Protein AF-A0ABD3A673-F1 (afdb_monomer)

Foldseek 3Di:
DDDDDDDPPPVVVVVVPDDPDLCLLVNVLVVLCVVPPDPLLSVLSVQLLADLDPVSNVVSLVSNCVVPVVSSVSVVVDPCCSRGNNNPDPVVPPDDPPPDSVVVPPD

Nearest PDB structures (foldseek):
  5bs1-assembly2_C  TM=5.527E-01  e=4.349E+00  Chlamydomonas reinhardtii

Radius of gyration: 15.4 Å; Cα contacts (8 Å, |Δi|>4): 80; chains: 1; bounding box: 36×26×51 Å

pLDDT: mean 70.17, std 21.77, range [30.5, 96.12]

Structure (mmCIF, N/CA/C/O backbone):
data_AF-A0ABD3A673-F1
#
_entry.id   AF-A0ABD3A673-F1
#
loop_
_atom_site.group_PDB
_atom_site.id
_atom_site.type_symbol
_atom_site.label_atom_id
_atom_site.label_alt_id
_atom_site.label_comp_id
_atom_site.label_asym_id
_atom_site.label_entity_id
_atom_site.label_seq_id
_atom_site.pdbx_PDB_ins_code
_atom_site.Cartn_x
_atom_site.Cartn_y
_atom_site.Cartn_z
_atom_site.occupancy
_atom_site.B_iso_or_equiv
_atom_site.auth_seq_id
_atom_site.auth_comp_id
_atom_site.auth_asym_id
_atom_site.auth_atom_id
_atom_site.pdbx_PDB_model_num
ATOM 1 N N . MET A 1 1 ? -23.025 13.077 24.571 1.00 43.38 1 MET A N 1
ATOM 2 C CA . MET A 1 1 ? -21.883 12.252 25.018 1.00 43.38 1 MET A CA 1
ATOM 3 C C . MET A 1 1 ? -22.409 10.853 25.292 1.00 43.38 1 MET A C 1
ATOM 5 O O . MET A 1 1 ? -23.045 10.646 26.314 1.00 43.38 1 MET A O 1
ATOM 9 N N . SER A 1 2 ? -22.257 9.936 24.337 1.00 32.66 2 SER A N 1
ATOM 10 C CA . SER A 1 2 ? -22.554 8.514 24.524 1.00 32.66 2 SER A CA 1
ATOM 11 C C . SER A 1 2 ? -21.527 7.721 23.727 1.00 32.66 2 SER A C 1
ATOM 13 O O . SER A 1 2 ? -21.439 7.833 22.506 1.00 32.66 2 SER A O 1
ATOM 15 N N . ASP A 1 3 ? -20.709 7.017 24.496 1.00 47.94 3 ASP A N 1
ATOM 16 C CA . ASP A 1 3 ? -19.766 5.989 24.103 1.00 47.94 3 ASP A CA 1
ATOM 17 C C . ASP A 1 3 ? -20.497 4.841 23.395 1.00 47.94 3 ASP A C 1
ATOM 19 O O . ASP A 1 3 ? -21.400 4.228 23.964 1.00 47.94 3 ASP A O 1
ATOM 23 N N . ARG A 1 4 ? -20.105 4.566 22.147 1.00 39.47 4 ARG A N 1
ATOM 24 C CA . ARG A 1 4 ? -20.264 3.254 21.507 1.00 39.47 4 ARG A CA 1
ATOM 25 C C . ARG A 1 4 ? -19.041 2.969 20.647 1.00 39.47 4 ARG A C 1
ATOM 27 O O . ARG A 1 4 ? -19.061 3.072 19.423 1.00 39.47 4 ARG A O 1
ATOM 34 N N . GLN A 1 5 ? -17.962 2.588 21.322 1.00 50.94 5 GLN A N 1
ATOM 35 C CA . GLN A 1 5 ? -17.045 1.594 20.776 1.00 50.94 5 GLN A CA 1
ATOM 36 C C . GLN A 1 5 ? -17.808 0.296 20.453 1.00 50.94 5 GLN A C 1
ATOM 38 O O . GLN A 1 5 ? -18.766 -0.053 21.139 1.00 50.94 5 GLN A O 1
ATOM 43 N N . LYS A 1 6 ? -17.280 -0.444 19.467 1.00 44.62 6 LYS A N 1
ATOM 44 C CA . LYS A 1 6 ? -17.707 -1.754 18.924 1.00 44.62 6 LYS A CA 1
ATOM 45 C C . LYS A 1 6 ? -18.606 -1.667 17.690 1.00 44.62 6 LYS A C 1
ATOM 47 O O . LYS A 1 6 ? -19.821 -1.563 17.777 1.00 44.62 6 LYS A O 1
ATOM 52 N N . GLY A 1 7 ? -17.971 -1.808 16.527 1.00 37.16 7 GLY A N 1
ATOM 53 C CA . GLY A 1 7 ? -18.677 -2.124 15.282 1.00 37.16 7 GLY A CA 1
ATOM 54 C C . GLY A 1 7 ? -17.839 -2.033 14.006 1.00 37.16 7 GLY A C 1
ATOM 55 O O . GLY A 1 7 ? -18.219 -2.601 12.994 1.00 37.16 7 GLY A O 1
ATOM 56 N N . LEU A 1 8 ? -16.673 -1.384 14.038 1.00 44.72 8 LEU A N 1
ATOM 57 C CA . LEU A 1 8 ? -15.872 -1.102 12.839 1.00 44.72 8 LEU A CA 1
ATOM 58 C C . LEU A 1 8 ? -15.007 -2.270 12.330 1.00 44.72 8 LEU A C 1
ATOM 60 O O . LEU A 1 8 ? -14.089 -2.027 11.571 1.00 44.72 8 LEU A O 1
ATOM 64 N N . ASN A 1 9 ? -15.255 -3.524 12.714 1.00 47.44 9 ASN A N 1
ATOM 65 C CA . ASN A 1 9 ? -14.381 -4.641 12.309 1.00 47.44 9 ASN A CA 1
ATOM 66 C C . ASN A 1 9 ? -15.046 -5.700 11.418 1.00 47.44 9 ASN A C 1
ATOM 68 O O . ASN A 1 9 ? -14.328 -6.514 10.854 1.00 47.44 9 ASN A O 1
ATOM 72 N N . LEU A 1 10 ? -16.374 -5.686 11.250 1.00 41.62 10 LEU A N 1
ATOM 73 C CA . LEU A 1 10 ? -17.087 -6.709 10.465 1.00 41.62 10 LEU A CA 1
ATOM 74 C C . LEU A 1 10 ? -17.411 -6.269 9.029 1.00 41.62 10 LEU A C 1
ATOM 76 O O . LEU A 1 10 ? -17.324 -7.078 8.116 1.00 41.62 10 LEU A O 1
ATOM 80 N N . ALA A 1 11 ? -17.678 -4.980 8.797 1.00 45.00 11 ALA A N 1
ATOM 81 C CA . ALA A 1 11 ? -18.042 -4.484 7.462 1.00 45.00 11 ALA A CA 1
ATOM 82 C C . ALA A 1 11 ? -16.885 -4.528 6.445 1.00 45.00 11 ALA A C 1
ATOM 84 O O . ALA A 1 11 ? -17.116 -4.523 5.240 1.00 45.00 11 ALA A O 1
ATOM 85 N N . TYR A 1 12 ? -15.635 -4.568 6.922 1.00 47.62 12 TYR A N 1
ATOM 86 C CA . TYR A 1 12 ? -14.473 -4.636 6.043 1.00 47.62 12 TYR A CA 1
ATOM 87 C C . TYR A 1 12 ? -14.384 -5.995 5.346 1.00 47.62 12 TYR A C 1
ATOM 89 O O . TYR A 1 12 ? -14.146 -6.026 4.146 1.00 47.62 12 TYR A O 1
ATOM 97 N N . GLU A 1 13 ? -14.622 -7.1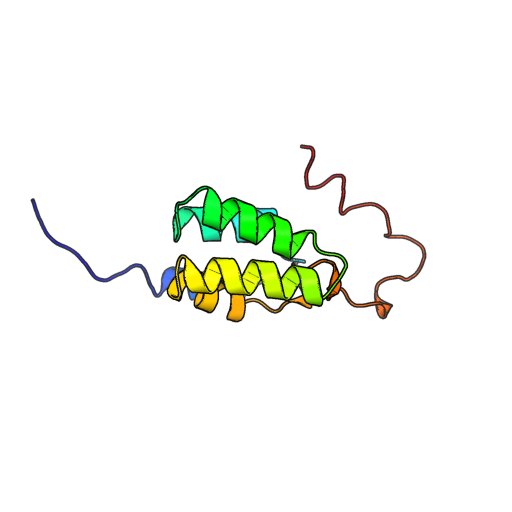05 6.055 1.00 44.75 13 GLU A N 1
ATOM 98 C CA . GLU A 1 13 ? -14.453 -8.458 5.498 1.00 44.75 13 GLU A CA 1
ATOM 99 C C . GLU A 1 13 ? -15.513 -8.811 4.444 1.00 44.75 13 GLU A C 1
ATOM 101 O O . GLU A 1 13 ? -15.193 -9.501 3.477 1.00 44.75 13 GLU A O 1
ATOM 106 N N . GLU A 1 14 ? -16.722 -8.247 4.538 1.00 45.84 14 GLU A N 1
ATOM 107 C CA . GLU A 1 14 ? -17.771 -8.441 3.525 1.00 45.84 14 GLU A CA 1
AT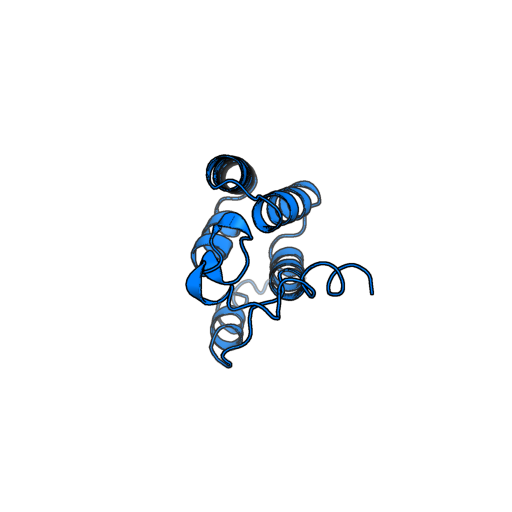OM 108 C C . GLU A 1 14 ? -17.499 -7.700 2.203 1.00 45.84 14 GLU A C 1
ATOM 110 O O . GLU A 1 14 ? -17.974 -8.128 1.154 1.00 45.84 14 GLU A O 1
ATOM 115 N N . GLN A 1 15 ? -16.693 -6.630 2.205 1.00 48.97 15 GLN A N 1
ATOM 116 C CA . GLN A 1 15 ? -16.343 -5.898 0.977 1.00 48.97 15 GLN A CA 1
ATOM 117 C C . GLN A 1 15 ? -15.161 -6.499 0.201 1.00 48.97 15 GLN A C 1
ATOM 119 O O . GLN A 1 15 ? -14.894 -6.070 -0.922 1.00 48.97 15 GLN A O 1
ATOM 124 N N . PHE A 1 16 ? -14.450 -7.477 0.772 1.00 50.44 16 PHE A N 1
ATOM 125 C CA . PHE A 1 16 ? -13.274 -8.101 0.149 1.00 50.44 16 PHE A CA 1
ATOM 126 C C . PHE A 1 16 ? -13.588 -9.361 -0.678 1.00 50.44 16 PHE A C 1
ATOM 128 O O . PHE A 1 16 ? -12.670 -9.935 -1.266 1.00 50.44 16 PHE A O 1
ATOM 135 N N . LEU A 1 17 ? -14.849 -9.814 -0.727 1.00 41.66 17 LEU A N 1
ATOM 136 C CA . LEU A 1 17 ? -15.190 -11.177 -1.162 1.00 41.66 17 LEU A CA 1
ATOM 137 C C . LEU A 1 17 ? -16.012 -11.318 -2.445 1.00 41.66 17 LEU A C 1
ATOM 139 O O . LEU A 1 17 ? -16.498 -12.411 -2.728 1.00 41.66 17 LEU A O 1
ATOM 143 N N . SER A 1 18 ? -16.125 -10.295 -3.286 1.00 36.81 18 SER A N 1
ATOM 144 C CA . SER A 1 18 ? -16.760 -10.517 -4.584 1.00 36.81 18 SER A CA 1
ATOM 145 C C . SER A 1 18 ? -16.046 -9.802 -5.708 1.00 36.81 18 SER A C 1
ATOM 147 O O . SER A 1 18 ? -15.922 -8.581 -5.697 1.00 36.81 18 SER A O 1
ATOM 149 N N . VAL A 1 19 ? -15.753 -10.594 -6.731 1.00 39.94 19 VAL A N 1
ATOM 150 C CA . VAL A 1 19 ? -15.356 -10.221 -8.082 1.00 39.94 19 VAL A CA 1
ATOM 151 C C . VAL A 1 19 ? -13.846 -10.229 -8.293 1.00 39.94 19 VAL A C 1
ATOM 153 O O . VAL A 1 19 ? -13.078 -9.563 -7.608 1.00 39.94 19 VAL A O 1
ATOM 156 N N . ASP A 1 20 ? -13.480 -10.987 -9.323 1.00 41.25 20 ASP A N 1
ATOM 157 C CA . ASP A 1 20 ? -12.227 -11.125 -10.074 1.00 41.25 20 ASP A CA 1
ATOM 158 C C . ASP A 1 20 ? -11.646 -9.782 -10.595 1.00 41.25 20 ASP A C 1
ATOM 160 O O . ASP A 1 20 ? -10.999 -9.682 -11.635 1.00 41.25 20 ASP A O 1
ATOM 164 N N . ALA A 1 21 ? -11.927 -8.684 -9.902 1.00 43.59 21 ALA A N 1
ATOM 165 C CA . ALA A 1 21 ? -11.524 -7.346 -10.249 1.00 43.59 21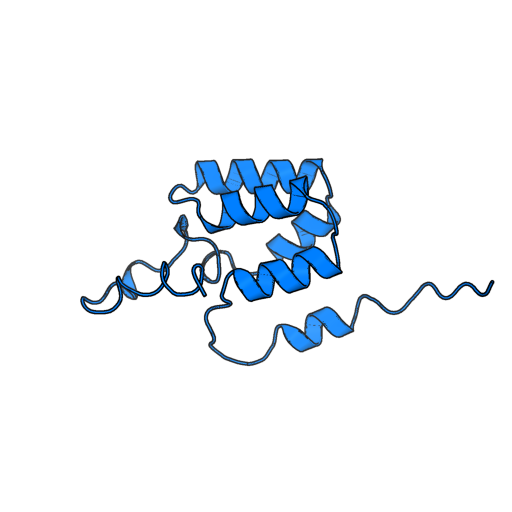 ALA A CA 1
ATOM 166 C C . ALA A 1 21 ? -10.140 -7.097 -9.657 1.00 43.59 21 ALA A C 1
ATOM 168 O O . ALA A 1 21 ? -9.946 -7.118 -8.442 1.00 43.59 21 ALA A O 1
ATOM 169 N N . ARG A 1 22 ? -9.168 -6.794 -10.523 1.00 50.16 22 ARG A N 1
ATOM 170 C CA . ARG A 1 22 ? -7.951 -6.080 -10.124 1.00 50.16 22 ARG A CA 1
ATOM 171 C C . ARG A 1 22 ? -8.372 -4.932 -9.209 1.00 50.16 22 ARG A C 1
ATOM 173 O O . ARG A 1 22 ? -8.985 -3.974 -9.682 1.00 50.16 22 ARG A O 1
ATOM 180 N N . TYR A 1 23 ? -8.086 -5.034 -7.913 1.00 56.06 23 TYR A N 1
ATOM 181 C CA . TYR A 1 23 ? -8.347 -3.954 -6.977 1.00 56.06 23 TYR A CA 1
ATOM 182 C C . TYR A 1 23 ? -7.484 -2.776 -7.412 1.00 56.06 23 TYR A C 1
ATOM 184 O O . TYR A 1 23 ? -6.299 -2.700 -7.093 1.00 56.06 23 TYR A O 1
ATOM 192 N N . CYS A 1 24 ? -8.063 -1.863 -8.197 1.00 69.19 24 CYS A N 1
ATOM 193 C CA . CYS A 1 24 ? -7.393 -0.626 -8.559 1.00 69.19 24 CYS A CA 1
ATOM 194 C C . CYS A 1 24 ? -6.869 -0.008 -7.260 1.00 69.19 24 CYS A C 1
ATOM 196 O O . CYS A 1 24 ? -7.632 0.116 -6.298 1.00 69.19 24 CYS A O 1
ATOM 198 N N . CYS A 1 25 ? -5.583 0.363 -7.196 1.00 74.25 25 CYS A N 1
ATOM 199 C CA . CYS A 1 25 ? -4.982 0.864 -5.952 1.00 74.25 25 CYS A CA 1
ATOM 200 C C . CYS A 1 25 ? -5.751 2.060 -5.382 1.00 74.25 25 CYS A C 1
ATOM 202 O O . CYS A 1 25 ? -5.639 2.345 -4.197 1.00 74.25 25 CYS A O 1
ATOM 204 N N . ARG A 1 26 ? -6.567 2.730 -6.207 1.00 76.88 26 ARG A N 1
ATOM 205 C CA . ARG A 1 26 ? -7.531 3.747 -5.794 1.00 76.88 26 ARG A CA 1
ATOM 206 C C . ARG A 1 26 ? -8.566 3.234 -4.784 1.00 76.88 26 ARG A C 1
ATOM 208 O O . ARG A 1 26 ? -8.820 3.929 -3.808 1.00 76.88 26 ARG A O 1
ATOM 215 N N . HIS A 1 27 ? -9.126 2.040 -4.973 1.00 81.06 27 HIS A N 1
ATOM 216 C CA . HIS A 1 27 ? -10.082 1.441 -4.034 1.00 81.06 27 HIS A CA 1
ATOM 217 C C . HIS A 1 27 ? -9.410 1.084 -2.710 1.00 81.06 27 HIS A C 1
ATOM 219 O O . HIS A 1 27 ? -9.901 1.465 -1.650 1.00 81.06 27 HIS A O 1
ATOM 225 N N . ILE A 1 28 ? -8.237 0.446 -2.773 1.00 84.75 28 ILE A N 1
ATOM 226 C CA . ILE A 1 28 ? -7.440 0.142 -1.577 1.00 84.75 28 ILE A CA 1
ATOM 227 C C . ILE A 1 28 ? -7.073 1.435 -0.856 1.00 84.75 28 ILE A C 1
ATOM 229 O O . ILE A 1 28 ? -7.226 1.510 0.354 1.00 84.75 28 ILE A O 1
ATOM 233 N N . TYR A 1 29 ? -6.661 2.472 -1.585 1.00 84.94 29 TYR A N 1
ATOM 234 C CA . TYR A 1 29 ? -6.357 3.785 -1.025 1.00 84.94 29 TYR A CA 1
ATOM 235 C C . TYR A 1 29 ? -7.563 4.427 -0.334 1.00 84.94 29 TYR A C 1
ATOM 237 O O . TYR A 1 29 ? -7.421 4.919 0.782 1.00 84.94 29 TYR A O 1
ATOM 245 N N . ASN A 1 30 ? -8.738 4.424 -0.966 1.00 82.88 30 ASN A N 1
ATOM 246 C CA . ASN A 1 30 ? -9.942 5.027 -0.394 1.00 82.88 30 ASN A CA 1
ATOM 247 C C . ASN A 1 30 ? -10.368 4.311 0.896 1.00 82.88 30 ASN A C 1
ATOM 249 O O . ASN A 1 30 ? -10.615 4.979 1.901 1.00 82.88 30 ASN A O 1
ATOM 253 N N . ASN A 1 31 ? -10.369 2.974 0.888 1.00 84.44 31 ASN A N 1
ATOM 254 C CA . ASN A 1 31 ? -10.678 2.163 2.069 1.00 84.44 31 ASN A CA 1
ATOM 255 C C . ASN A 1 31 ? -9.609 2.327 3.155 1.00 84.44 31 ASN A C 1
ATOM 257 O O . ASN A 1 31 ? -9.912 2.483 4.329 1.00 84.44 31 ASN A O 1
ATOM 261 N N . PHE A 1 32 ? -8.338 2.361 2.767 1.00 87.19 32 PHE A N 1
ATOM 262 C CA . PHE A 1 32 ? -7.241 2.562 3.701 1.00 87.19 32 PHE A CA 1
ATOM 263 C C . PHE A 1 32 ? -7.296 3.947 4.353 1.00 87.19 32 PHE A C 1
ATOM 265 O O . PHE A 1 32 ? -7.097 4.063 5.555 1.00 87.19 32 PHE A O 1
ATOM 272 N N . LYS A 1 33 ? -7.597 5.005 3.592 1.00 86.50 33 LYS A N 1
ATOM 273 C CA . LYS A 1 33 ? -7.688 6.378 4.107 1.00 86.50 33 LYS A CA 1
ATOM 274 C C . LYS A 1 33 ? -8.868 6.566 5.063 1.00 86.50 33 LYS A C 1
ATOM 276 O O . LYS A 1 33 ? -8.746 7.370 5.986 1.00 86.50 33 LYS A O 1
ATOM 281 N N . SER A 1 34 ? -9.990 5.877 4.844 1.00 86.69 34 SER A N 1
ATOM 282 C CA . SER A 1 34 ? -11.151 5.973 5.737 1.00 86.69 34 SER A CA 1
ATOM 283 C C . SER A 1 34 ? -10.883 5.319 7.096 1.00 86.69 34 SER A C 1
ATOM 285 O O . SER A 1 34 ? -11.269 5.882 8.118 1.00 86.69 34 SER A O 1
ATOM 287 N N . SER A 1 35 ? -10.172 4.187 7.125 1.00 84.88 35 SER A N 1
ATOM 288 C CA . SER A 1 35 ? -9.804 3.485 8.365 1.00 84.88 35 SER A CA 1
ATOM 289 C C . SER A 1 35 ? -8.550 4.049 9.041 1.00 84.88 35 SER A C 1
ATOM 291 O O . SER A 1 35 ? -8.447 4.052 10.266 1.00 84.88 35 SER A O 1
ATOM 293 N N . PHE A 1 36 ? -7.586 4.517 8.247 1.00 90.00 36 PHE A N 1
ATOM 294 C CA . PHE A 1 36 ? -6.261 4.955 8.687 1.00 90.00 36 PHE A CA 1
ATOM 295 C C . PHE A 1 36 ? -5.940 6.347 8.117 1.00 90.00 36 PHE A C 1
ATOM 297 O O . PHE A 1 36 ? -5.100 6.488 7.217 1.00 90.00 36 PHE A O 1
ATOM 304 N N . PRO A 1 37 ? -6.603 7.407 8.616 1.00 86.12 37 PRO A N 1
ATOM 305 C CA . PRO A 1 37 ? -6.333 8.760 8.158 1.00 86.12 37 PRO A CA 1
ATOM 306 C C . PRO A 1 37 ? -4.893 9.162 8.499 1.00 86.12 37 PRO A C 1
ATOM 308 O O . PRO A 1 37 ? -4.414 8.975 9.615 1.00 86.12 37 PRO A O 1
ATOM 311 N N . GLY A 1 38 ? -4.185 9.733 7.525 1.00 90.94 38 GLY A N 1
ATOM 312 C CA . GLY A 1 38 ? -2.819 10.213 7.717 1.00 90.94 38 GLY A CA 1
ATOM 313 C C . GLY A 1 38 ? -2.074 10.379 6.399 1.00 90.94 38 GLY A C 1
ATOM 314 O O . GLY A 1 38 ? -2.014 9.454 5.585 1.00 90.94 38 GLY A O 1
ATOM 315 N N . LEU A 1 39 ? -1.473 11.555 6.194 1.00 90.12 39 LEU A N 1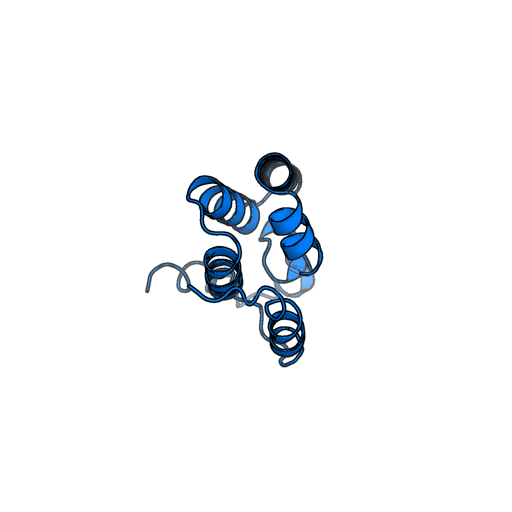
ATOM 316 C CA . LEU A 1 39 ? -0.743 11.870 4.963 1.00 90.12 39 LEU A CA 1
ATOM 317 C C . LEU A 1 39 ? 0.463 10.941 4.764 1.00 90.12 39 LEU A C 1
ATOM 319 O O . LEU A 1 39 ? 0.686 10.449 3.663 1.00 90.12 39 LEU A O 1
ATOM 323 N N . LEU A 1 40 ? 1.207 10.644 5.835 1.00 91.12 40 LEU A N 1
ATOM 324 C CA . LEU A 1 40 ? 2.372 9.759 5.766 1.00 91.12 40 LEU A CA 1
ATOM 325 C C . LEU A 1 40 ? 1.987 8.311 5.441 1.00 91.12 40 LEU A C 1
ATOM 327 O O . LEU A 1 40 ? 2.650 7.679 4.622 1.00 91.12 40 LEU A O 1
ATOM 331 N N . LEU A 1 41 ? 0.905 7.796 6.033 1.00 91.94 41 LEU A N 1
ATOM 332 C CA . LEU A 1 41 ? 0.394 6.453 5.739 1.00 91.94 41 LEU A CA 1
ATOM 333 C C . LEU A 1 41 ? -0.073 6.360 4.280 1.00 91.94 41 LEU A C 1
ATOM 335 O O . LEU A 1 41 ? 0.349 5.470 3.545 1.00 91.94 41 LEU A O 1
ATOM 339 N N . SER A 1 42 ? -0.862 7.344 3.842 1.00 90.38 42 SER A N 1
ATOM 340 C CA . SER A 1 42 ? -1.318 7.497 2.457 1.00 90.38 42 SER A CA 1
ATOM 341 C C . SER A 1 42 ? -0.156 7.539 1.460 1.00 90.38 42 SER A C 1
ATOM 343 O O . SER A 1 42 ? -0.158 6.807 0.472 1.00 90.38 42 SER A O 1
ATOM 345 N N . ASN A 1 43 ? 0.860 8.365 1.719 1.00 91.88 43 ASN A N 1
ATOM 346 C CA . ASN A 1 43 ? 2.015 8.507 0.834 1.00 91.88 43 ASN A CA 1
ATOM 347 C C . ASN A 1 43 ? 2.829 7.215 0.746 1.00 91.88 43 ASN A C 1
ATOM 349 O O . ASN A 1 43 ? 3.203 6.807 -0.352 1.00 91.88 43 ASN A O 1
ATOM 353 N N . ASN A 1 44 ? 3.077 6.542 1.872 1.00 92.25 44 ASN A N 1
ATOM 354 C CA . ASN A 1 44 ? 3.803 5.274 1.846 1.00 92.25 44 ASN A CA 1
ATOM 355 C C . ASN A 1 44 ? 3.004 4.168 1.140 1.00 92.25 44 ASN A C 1
ATOM 357 O O . ASN A 1 44 ? 3.603 3.387 0.405 1.00 92.25 44 ASN A O 1
ATOM 361 N N . LEU A 1 45 ? 1.670 4.141 1.266 1.00 90.44 45 LEU A N 1
ATOM 362 C CA . LEU A 1 45 ? 0.826 3.219 0.498 1.00 90.44 45 LEU A CA 1
ATOM 363 C C . LEU A 1 45 ? 0.990 3.443 -1.014 1.00 90.44 45 LEU A C 1
ATOM 365 O O . LEU A 1 45 ? 1.171 2.488 -1.770 1.00 90.44 45 LEU A O 1
ATOM 369 N N . TRP A 1 46 ? 0.995 4.702 -1.456 1.00 89.38 46 TRP A N 1
ATOM 370 C CA . TRP A 1 46 ? 1.238 5.052 -2.858 1.00 89.38 46 TRP A CA 1
ATOM 371 C C . TRP A 1 46 ? 2.628 4.652 -3.348 1.00 89.38 46 TRP A C 1
ATOM 373 O O . TRP A 1 46 ? 2.761 4.141 -4.463 1.00 89.38 46 TRP A O 1
ATOM 383 N N . ILE A 1 47 ? 3.658 4.871 -2.528 1.00 89.44 47 ILE A N 1
ATOM 384 C CA . ILE A 1 47 ? 5.033 4.466 -2.841 1.00 89.44 47 ILE A CA 1
ATOM 385 C C . ILE A 1 47 ? 5.107 2.944 -2.982 1.00 89.44 47 ILE A C 1
ATOM 387 O O . ILE A 1 47 ? 5.680 2.457 -3.958 1.00 89.44 47 ILE A O 1
ATOM 391 N N . ALA A 1 48 ? 4.493 2.195 -2.062 1.00 90.62 48 ALA A N 1
ATOM 392 C CA . ALA A 1 48 ? 4.424 0.740 -2.132 1.00 90.62 48 ALA A CA 1
ATOM 393 C C . ALA A 1 48 ? 3.729 0.292 -3.430 1.00 90.62 48 ALA A C 1
ATOM 395 O O . ALA A 1 48 ? 4.329 -0.415 -4.238 1.00 90.62 48 ALA A O 1
ATOM 396 N N . ALA A 1 49 ? 2.520 0.789 -3.700 1.00 87.62 49 ALA A N 1
ATOM 397 C CA . ALA A 1 49 ? 1.744 0.431 -4.888 1.00 87.62 49 ALA A CA 1
ATOM 398 C C . ALA A 1 49 ? 2.504 0.677 -6.208 1.00 87.62 49 ALA A C 1
ATOM 400 O O . ALA A 1 49 ? 2.482 -0.163 -7.109 1.00 87.62 49 ALA A O 1
ATOM 401 N N . LYS A 1 50 ? 3.215 1.810 -6.317 1.00 84.06 50 LYS A N 1
ATOM 402 C CA . LYS A 1 50 ? 3.969 2.202 -7.524 1.00 84.06 50 LYS A CA 1
ATOM 403 C C . LYS A 1 50 ? 5.365 1.580 -7.626 1.00 84.06 50 LYS A C 1
ATOM 405 O O . LYS A 1 50 ? 6.008 1.725 -8.667 1.00 84.06 50 LYS A O 1
ATOM 410 N N . SER A 1 51 ? 5.857 0.921 -6.578 1.00 85.56 51 SER A N 1
ATOM 411 C CA . SER A 1 51 ? 7.208 0.361 -6.564 1.00 85.56 51 SER A CA 1
ATOM 412 C C . SER A 1 51 ? 7.356 -0.757 -7.592 1.00 85.56 51 SER A C 1
ATOM 414 O O . SER A 1 51 ? 6.600 -1.723 -7.594 1.00 85.56 51 SER A O 1
ATOM 416 N N . TYR A 1 52 ? 8.370 -0.622 -8.448 1.00 76.81 52 TYR A N 1
ATOM 417 C CA . TYR A 1 52 ? 8.774 -1.634 -9.430 1.00 76.81 52 TYR A CA 1
ATOM 418 C C . TYR A 1 52 ? 9.634 -2.741 -8.818 1.00 76.81 52 TYR A C 1
ATOM 420 O O . TYR A 1 52 ? 9.723 -3.831 -9.368 1.00 76.81 52 TYR A O 1
ATOM 428 N N . ASN A 1 53 ? 10.256 -2.451 -7.674 1.00 82.19 53 ASN A N 1
ATOM 429 C CA . ASN A 1 53 ? 11.203 -3.333 -7.013 1.00 82.19 53 ASN A CA 1
ATOM 430 C C . ASN A 1 53 ? 10.593 -3.792 -5.693 1.00 82.19 53 ASN A C 1
ATOM 432 O O . ASN A 1 53 ? 10.132 -2.953 -4.912 1.00 82.19 53 ASN A O 1
ATOM 436 N N . GLU A 1 54 ? 10.685 -5.088 -5.403 1.00 86.75 54 GLU A N 1
ATOM 437 C CA . GLU A 1 54 ? 10.231 -5.651 -4.128 1.00 86.75 54 GLU A CA 1
ATOM 438 C C . GLU A 1 54 ? 10.918 -4.975 -2.930 1.00 86.75 54 GLU A C 1
ATOM 440 O O . GLU A 1 54 ? 10.269 -4.663 -1.938 1.00 86.75 54 GLU A O 1
ATOM 445 N N . LYS A 1 55 ? 12.207 -4.627 -3.054 1.00 89.56 55 LYS A N 1
ATOM 446 C CA . LYS A 1 55 ? 12.938 -3.887 -2.013 1.00 89.56 55 LYS A CA 1
ATOM 447 C C . LYS A 1 55 ? 12.254 -2.563 -1.644 1.00 89.56 55 LYS A C 1
ATOM 449 O O . LYS A 1 55 ? 11.966 -2.337 -0.476 1.00 89.56 55 LYS A O 1
ATOM 454 N N . LYS A 1 56 ? 11.940 -1.722 -2.640 1.00 88.38 56 LYS A N 1
ATOM 455 C CA . LYS A 1 56 ? 11.284 -0.417 -2.417 1.00 88.38 56 LYS A CA 1
ATOM 456 C C . LYS A 1 56 ? 9.868 -0.571 -1.872 1.00 88.38 56 LYS A C 1
ATOM 458 O O . LYS A 1 56 ? 9.429 0.241 -1.059 1.00 88.38 56 LYS A O 1
ATOM 463 N N . PHE A 1 57 ? 9.171 -1.619 -2.306 1.00 91.25 57 PHE A N 1
ATOM 464 C CA . PHE A 1 57 ? 7.878 -1.979 -1.744 1.00 91.25 57 PHE A CA 1
ATOM 465 C C . PHE A 1 57 ? 8.005 -2.312 -0.254 1.00 91.25 57 PHE A C 1
ATOM 467 O O . PHE A 1 57 ? 7.310 -1.706 0.558 1.00 91.25 57 PHE A O 1
ATOM 474 N N . ASN A 1 58 ? 8.924 -3.210 0.110 1.00 92.56 58 ASN A N 1
ATOM 475 C CA . ASN A 1 58 ? 9.138 -3.619 1.496 1.00 92.56 58 ASN A CA 1
ATOM 476 C C . ASN A 1 58 ? 9.532 -2.425 2.377 1.00 92.56 58 ASN A C 1
ATOM 478 O O . ASN A 1 58 ? 8.919 -2.241 3.420 1.00 92.56 58 ASN A O 1
ATOM 482 N N . GLU A 1 59 ? 10.429 -1.543 1.922 1.00 95.25 59 GLU A N 1
ATOM 483 C CA . GLU A 1 59 ? 10.797 -0.321 2.659 1.00 95.25 59 GLU A CA 1
ATOM 484 C C . GLU A 1 59 ? 9.579 0.574 2.958 1.00 95.25 59 GLU A C 1
ATOM 486 O O . GLU A 1 59 ? 9.452 1.135 4.047 1.00 95.25 59 GLU A O 1
ATOM 491 N N . ALA A 1 60 ? 8.657 0.722 2.002 1.00 94.19 60 ALA A N 1
ATOM 492 C CA . ALA A 1 60 ? 7.437 1.501 2.199 1.00 94.19 60 ALA A CA 1
ATOM 493 C C . ALA A 1 60 ? 6.446 0.805 3.150 1.00 94.19 60 ALA A C 1
ATOM 495 O O . ALA A 1 60 ? 5.868 1.460 4.019 1.00 94.19 60 ALA A O 1
ATOM 496 N N . ILE A 1 61 ? 6.286 -0.515 3.033 1.00 94.38 61 ILE A N 1
ATOM 497 C CA . ILE A 1 61 ? 5.467 -1.329 3.944 1.00 94.38 61 ILE A CA 1
ATOM 498 C C . ILE A 1 61 ? 6.013 -1.282 5.377 1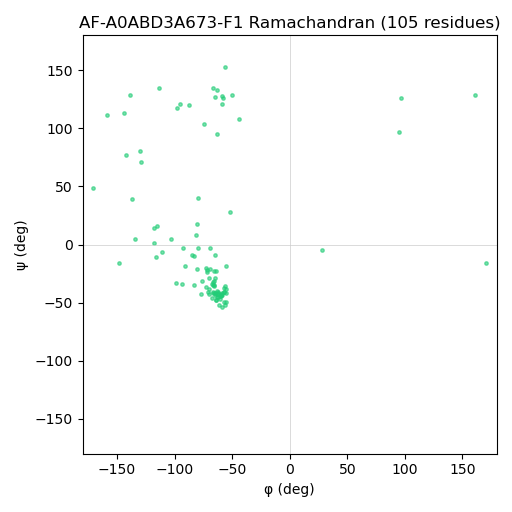.00 94.38 61 ILE A C 1
ATOM 500 O O . ILE A 1 61 ? 5.236 -1.154 6.324 1.00 94.38 61 ILE A O 1
ATOM 504 N N . GLU A 1 62 ? 7.332 -1.333 5.553 1.00 95.94 62 GLU A N 1
ATOM 505 C CA . GLU A 1 62 ? 7.972 -1.216 6.864 1.00 95.94 62 GLU A CA 1
ATOM 506 C C . GLU A 1 62 ? 7.743 0.164 7.479 1.00 95.94 62 GLU A C 1
ATOM 508 O O . GLU A 1 62 ? 7.377 0.258 8.650 1.00 95.94 62 GLU A O 1
ATOM 513 N N . ARG A 1 63 ? 7.842 1.243 6.693 1.00 95.50 63 ARG A N 1
ATOM 514 C CA . ARG A 1 63 ? 7.476 2.588 7.171 1.00 95.50 63 ARG A CA 1
ATOM 515 C C . ARG A 1 63 ? 6.021 2.653 7.632 1.00 95.50 63 ARG A C 1
ATOM 517 O O . ARG A 1 63 ? 5.753 3.237 8.678 1.00 95.50 63 ARG A O 1
ATOM 524 N N . ILE A 1 64 ? 5.088 2.031 6.904 1.00 95.38 64 ILE A N 1
ATOM 525 C CA . ILE A 1 64 ? 3.681 1.942 7.335 1.00 95.38 64 ILE A CA 1
ATOM 526 C C . ILE A 1 64 ? 3.579 1.192 8.664 1.00 95.38 64 ILE A C 1
ATOM 528 O O . ILE A 1 64 ? 2.901 1.678 9.562 1.00 95.38 64 ILE A O 1
ATOM 532 N N . LYS A 1 65 ? 4.292 0.072 8.828 1.00 96.12 65 LYS A N 1
ATOM 533 C CA . LYS A 1 65 ? 4.321 -0.703 10.078 1.00 96.12 65 LYS A CA 1
ATOM 534 C C . LYS A 1 65 ? 4.830 0.115 11.264 1.00 96.12 65 LYS A C 1
ATOM 536 O O . LYS A 1 65 ? 4.240 0.040 12.338 1.00 96.12 65 LYS A O 1
ATOM 541 N N . HIS A 1 66 ? 5.889 0.900 11.068 1.00 95.75 66 HIS A N 1
ATOM 542 C CA . HIS A 1 66 ? 6.427 1.789 12.100 1.00 95.75 66 HIS A CA 1
ATOM 543 C C . HIS A 1 66 ? 5.462 2.921 12.469 1.00 95.75 66 HIS A C 1
ATOM 545 O O . HIS A 1 66 ? 5.404 3.308 13.632 1.00 95.75 66 HIS A O 1
ATOM 551 N N . LEU A 1 67 ? 4.709 3.447 11.500 1.00 93.38 67 LEU A N 1
ATOM 552 C CA . LEU A 1 67 ? 3.728 4.509 11.734 1.00 93.38 67 LEU A CA 1
ATOM 553 C C . LEU A 1 67 ? 2.442 3.982 12.382 1.00 93.38 67 LEU A C 1
ATOM 555 O O . LEU A 1 67 ? 1.885 4.632 13.263 1.00 93.38 67 LEU A O 1
ATOM 559 N N . ASN A 1 68 ? 1.937 2.837 11.918 1.00 92.69 68 ASN A N 1
ATOM 560 C CA . ASN A 1 68 ? 0.721 2.213 12.420 1.00 92.69 68 ASN A CA 1
ATOM 561 C C . ASN A 1 68 ? 0.700 0.710 12.084 1.00 92.69 68 ASN A C 1
ATOM 563 O O . ASN A 1 68 ? 0.523 0.300 10.933 1.00 92.69 68 ASN A O 1
ATOM 567 N N . ILE A 1 69 ? 0.822 -0.124 13.117 1.00 93.81 69 ILE A N 1
ATOM 568 C CA . ILE A 1 69 ? 0.853 -1.581 12.967 1.00 93.81 69 ILE A CA 1
ATOM 569 C C . ILE A 1 69 ? -0.474 -2.167 12.460 1.00 93.81 69 ILE A C 1
ATOM 571 O O . ILE A 1 69 ? -0.456 -3.149 11.721 1.00 93.81 69 ILE A O 1
ATOM 575 N N . GLU A 1 70 ? -1.616 -1.563 12.793 1.00 90.69 70 GLU A N 1
ATOM 576 C CA . GLU A 1 70 ? -2.932 -2.026 12.332 1.00 90.69 70 GLU A CA 1
ATOM 577 C C . GLU A 1 70 ? -3.144 -1.706 10.848 1.00 90.69 70 GLU A C 1
ATOM 579 O O . GLU A 1 70 ? -3.657 -2.538 10.099 1.00 90.69 70 GLU A O 1
ATOM 584 N N . ALA A 1 71 ? -2.644 -0.555 10.390 1.00 90.62 71 ALA A N 1
ATOM 585 C CA . ALA A 1 71 ? -2.625 -0.198 8.972 1.00 90.62 71 ALA A CA 1
ATOM 586 C C . ALA A 1 71 ? -1.761 -1.176 8.156 1.00 90.62 71 ALA A C 1
ATOM 588 O O . ALA A 1 71 ? -2.132 -1.593 7.058 1.00 90.62 71 ALA A O 1
ATOM 589 N N . TRP A 1 72 ? -0.618 -1.591 8.709 1.00 94.12 72 TRP A N 1
ATOM 590 C CA . TRP A 1 72 ? 0.220 -2.626 8.105 1.00 94.12 72 TRP A CA 1
ATOM 591 C C . TRP A 1 72 ? -0.492 -3.985 8.040 1.00 94.12 72 TRP A C 1
ATOM 593 O O . TRP A 1 72 ? -0.528 -4.598 6.972 1.00 94.12 72 TRP A O 1
ATOM 603 N N . LYS A 1 73 ? -1.115 -4.433 9.140 1.00 90.50 73 LYS A N 1
ATOM 604 C CA . LYS A 1 73 ? -1.891 -5.687 9.170 1.00 90.50 73 LYS A CA 1
ATOM 605 C C . LYS A 1 73 ? -3.009 -5.689 8.129 1.00 90.50 73 LYS A C 1
ATOM 607 O O . LYS A 1 73 ? -3.206 -6.705 7.468 1.00 90.50 73 LYS A O 1
ATOM 612 N N . PHE A 1 74 ? -3.704 -4.563 7.956 1.00 89.00 74 PHE A N 1
ATOM 613 C CA . PHE A 1 74 ? -4.723 -4.402 6.919 1.00 89.00 74 PHE A CA 1
ATOM 614 C C . PHE A 1 74 ? -4.154 -4.673 5.521 1.00 89.00 74 PHE A C 1
ATOM 616 O O . PHE A 1 74 ? -4.708 -5.477 4.778 1.00 89.00 74 PHE A O 1
ATOM 623 N N . LEU A 1 75 ? -3.013 -4.068 5.179 1.00 89.25 75 LEU A N 1
ATOM 624 C CA . LEU A 1 75 ? -2.380 -4.272 3.872 1.00 89.25 75 LEU A CA 1
ATOM 625 C C . LEU A 1 75 ? -1.868 -5.704 3.679 1.00 89.25 75 LEU A C 1
ATOM 627 O O . LEU A 1 75 ? -1.910 -6.213 2.563 1.00 89.25 75 LEU A O 1
ATOM 631 N N . CYS A 1 76 ? -1.429 -6.373 4.748 1.00 88.25 76 CYS A N 1
ATOM 632 C CA . CYS A 1 76 ? -1.019 -7.778 4.698 1.00 88.25 76 CYS A CA 1
ATOM 633 C C . CYS A 1 76 ? -2.165 -8.747 4.376 1.00 88.25 76 CYS A C 1
ATOM 635 O O . CYS A 1 76 ? -1.887 -9.835 3.875 1.00 88.25 76 CYS A O 1
ATOM 637 N N . LYS A 1 77 ? -3.428 -8.372 4.625 1.00 86.75 77 LYS A N 1
ATOM 638 C CA . LYS A 1 77 ? -4.593 -9.178 4.219 1.00 86.75 77 LYS A CA 1
ATOM 639 C C . LYS A 1 77 ? -4.841 -9.142 2.707 1.00 86.75 77 LYS A C 1
ATOM 641 O O . LYS A 1 77 ? -5.517 -10.022 2.186 1.00 86.75 77 LYS A O 1
ATOM 646 N N . ILE A 1 78 ? -4.315 -8.137 2.003 1.00 84.19 78 ILE A N 1
ATOM 647 C CA . ILE A 1 78 ? -4.553 -7.939 0.573 1.00 84.19 78 ILE A CA 1
ATOM 648 C C . ILE A 1 78 ? -3.403 -8.578 -0.222 1.00 84.19 78 ILE A C 1
ATOM 650 O O . ILE A 1 78 ? -2.249 -8.161 -0.062 1.00 84.19 78 ILE A O 1
ATOM 654 N N . PRO A 1 79 ? -3.673 -9.544 -1.122 1.00 83.38 79 PRO A N 1
ATOM 655 C CA . PRO A 1 79 ? -2.623 -10.190 -1.905 1.00 83.38 79 PRO A CA 1
ATOM 6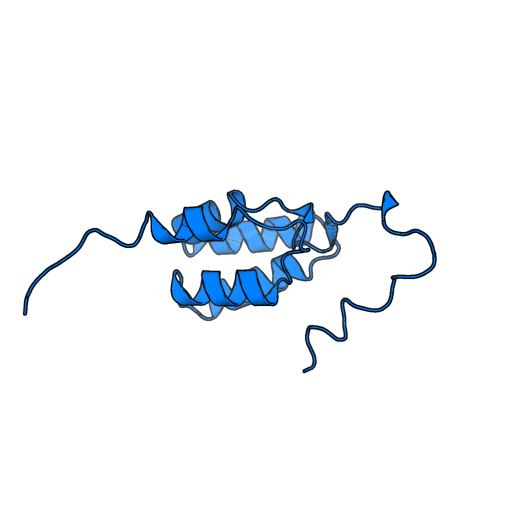56 C C . PRO A 1 79 ? -1.819 -9.171 -2.723 1.00 83.38 79 PRO A C 1
ATOM 658 O O . PRO A 1 79 ? -2.387 -8.390 -3.486 1.00 83.38 79 PRO A O 1
ATOM 661 N N . LYS A 1 80 ? -0.486 -9.161 -2.583 1.00 83.12 80 LYS A N 1
ATOM 662 C CA . LYS A 1 80 ? 0.390 -8.137 -3.196 1.00 83.12 80 LYS A CA 1
ATOM 663 C C . LYS A 1 80 ? 0.224 -8.046 -4.718 1.00 83.12 80 LYS A C 1
ATOM 665 O O . LYS A 1 80 ? 0.253 -6.953 -5.271 1.00 83.12 80 LYS A O 1
ATOM 670 N N . ASN A 1 81 ? -0.005 -9.175 -5.387 1.00 76.44 81 ASN A N 1
ATOM 671 C CA . ASN A 1 81 ? -0.227 -9.269 -6.835 1.00 76.44 81 ASN A CA 1
ATOM 672 C C . ASN A 1 81 ? -1.508 -8.570 -7.331 1.00 76.44 81 ASN A C 1
ATOM 674 O O . ASN A 1 81 ? 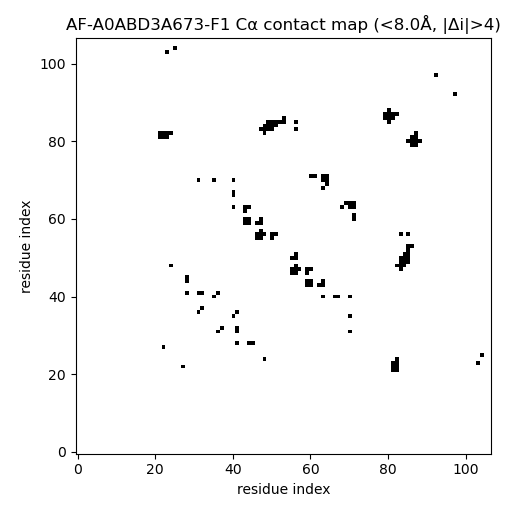-1.684 -8.428 -8.537 1.00 76.44 81 ASN A O 1
ATOM 678 N N . THR A 1 82 ? -2.386 -8.113 -6.434 1.00 73.75 82 THR A N 1
ATOM 679 C CA . THR A 1 82 ? -3.604 -7.373 -6.803 1.00 73.75 82 THR A CA 1
ATOM 680 C C . THR A 1 82 ? -3.397 -5.859 -6.851 1.00 73.75 82 THR A C 1
ATOM 682 O O . THR A 1 82 ? -4.189 -5.172 -7.489 1.00 73.75 82 THR A O 1
ATOM 685 N N . TRP A 1 83 ? -2.333 -5.327 -6.228 1.00 81.00 83 TRP A N 1
ATOM 686 C CA . TRP A 1 83 ? -2.157 -3.874 -6.066 1.00 81.00 83 TRP A CA 1
ATOM 687 C C . TRP A 1 83 ? -0.715 -3.353 -6.064 1.00 81.00 83 TRP A C 1
ATOM 689 O O . TRP A 1 83 ? -0.486 -2.150 -6.211 1.00 81.00 83 TRP A O 1
ATOM 699 N N . ALA A 1 84 ? 0.276 -4.221 -5.886 1.00 83.38 84 ALA A N 1
ATOM 700 C CA . ALA A 1 84 ? 1.679 -3.848 -5.898 1.00 83.38 84 ALA A CA 1
ATOM 701 C C . ALA A 1 84 ? 2.279 -4.131 -7.274 1.00 83.38 84 ALA A C 1
ATOM 703 O O . ALA A 1 84 ? 2.380 -5.283 -7.695 1.00 83.38 84 ALA A O 1
ATOM 704 N N . ARG A 1 85 ? 2.742 -3.078 -7.952 1.00 77.88 85 ARG A N 1
ATOM 705 C CA . ARG A 1 85 ? 3.245 -3.173 -9.328 1.00 77.88 85 ARG A CA 1
ATOM 706 C C . ARG A 1 85 ? 4.373 -4.194 -9.513 1.00 77.88 85 ARG A C 1
ATOM 708 O O . ARG A 1 85 ? 4.399 -4.873 -10.534 1.00 77.88 85 ARG A O 1
ATOM 715 N N . HIS A 1 86 ? 5.288 -4.314 -8.548 1.00 77.62 86 HIS A N 1
ATOM 716 C CA . HIS A 1 86 ? 6.381 -5.297 -8.594 1.00 77.62 86 HIS A CA 1
ATOM 717 C C . HIS A 1 86 ? 5.906 -6.762 -8.564 1.00 77.62 86 HIS A C 1
ATOM 719 O O . HIS A 1 86 ? 6.652 -7.637 -8.987 1.00 77.62 86 HIS A O 1
ATOM 725 N N . ALA A 1 87 ? 4.702 -7.029 -8.048 1.00 75.00 87 ALA A N 1
ATOM 726 C CA . ALA A 1 87 ? 4.174 -8.374 -7.811 1.00 75.00 87 ALA A CA 1
ATOM 727 C C . ALA A 1 87 ? 3.136 -8.811 -8.860 1.00 75.00 87 ALA A C 1
ATOM 729 O O . ALA A 1 87 ? 2.521 -9.867 -8.716 1.00 75.00 87 ALA A O 1
ATOM 730 N N . PHE A 1 88 ? 2.894 -7.999 -9.893 1.00 70.75 88 PHE A N 1
ATOM 731 C CA . PHE A 1 88 ? 1.965 -8.354 -10.962 1.00 70.75 88 PHE A CA 1
ATOM 732 C C . PHE A 1 88 ? 2.496 -9.531 -11.779 1.00 70.75 88 PHE A C 1
ATOM 734 O O . PHE A 1 88 ? 3.673 -9.554 -12.146 1.00 70.75 88 PHE A O 1
ATOM 741 N N . ASN A 1 89 ? 1.613 -10.498 -12.062 1.00 59.53 89 ASN A N 1
ATOM 742 C CA . ASN A 1 89 ? 1.994 -11.704 -12.784 1.00 59.53 89 ASN A CA 1
ATOM 743 C C . ASN A 1 89 ? 2.561 -11.330 -14.166 1.00 59.53 89 ASN A C 1
ATOM 745 O O . ASN A 1 89 ? 1.947 -10.591 -14.939 1.00 59.53 89 ASN A O 1
ATOM 749 N N . ILE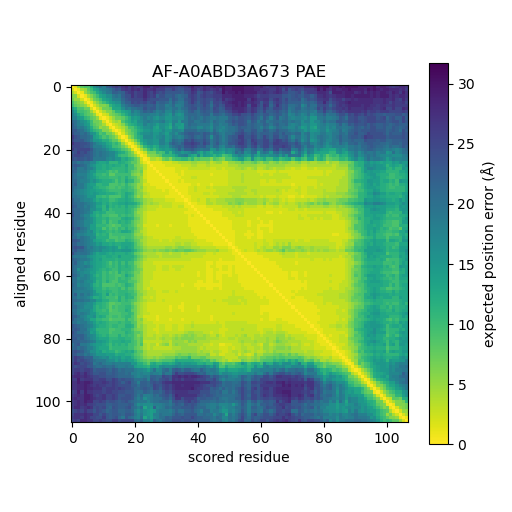 A 1 90 ? 3.755 -11.846 -14.451 1.00 55.28 90 ILE A N 1
ATOM 750 C CA . ILE A 1 90 ? 4.450 -11.693 -15.728 1.00 55.28 90 ILE A CA 1
ATOM 751 C C . ILE A 1 90 ? 3.665 -12.398 -16.844 1.00 55.28 90 ILE A C 1
ATOM 753 O O . ILE A 1 90 ? 3.690 -11.927 -17.973 1.00 55.28 90 ILE A O 1
ATOM 757 N N . GLU A 1 91 ? 2.907 -13.451 -16.536 1.00 49.34 91 GLU A N 1
ATOM 758 C CA . GLU A 1 91 ? 2.150 -14.248 -17.514 1.00 49.34 91 GLU A CA 1
ATOM 759 C C . GLU A 1 91 ? 0.922 -13.517 -18.084 1.00 49.34 91 GLU A C 1
ATOM 761 O O . GLU A 1 91 ? 0.492 -13.802 -19.197 1.00 49.34 91 GLU A O 1
ATOM 766 N N . VAL A 1 92 ? 0.399 -12.503 -17.382 1.00 48.72 92 VAL A N 1
ATOM 767 C CA . VAL A 1 92 ? -0.667 -11.616 -17.899 1.00 48.72 92 VAL A CA 1
ATOM 768 C C . VAL A 1 92 ? -0.091 -10.543 -18.846 1.00 48.72 92 VAL A C 1
ATOM 770 O O . VAL A 1 92 ? -0.837 -9.789 -19.468 1.00 48.72 92 VAL A O 1
ATOM 773 N N . LYS A 1 93 ? 1.238 -10.491 -19.038 1.00 46.84 93 LYS A N 1
ATOM 774 C CA . LYS A 1 93 ? 1.909 -9.661 -20.057 1.00 46.84 93 LYS A CA 1
ATOM 775 C C . LYS A 1 93 ? 1.850 -10.297 -21.456 1.00 46.84 93 LYS A C 1
ATOM 777 O O . LYS A 1 93 ? 2.829 -10.248 -22.194 1.00 46.84 93 LYS A O 1
ATOM 782 N N . CYS A 1 94 ? 0.724 -10.897 -21.836 1.00 38.09 94 CYS A N 1
ATOM 783 C CA . CYS A 1 94 ? 0.476 -11.232 -23.236 1.00 38.09 94 CYS A CA 1
ATOM 784 C C . CYS A 1 94 ? 0.141 -9.935 -23.994 1.00 38.09 94 CYS A C 1
ATOM 786 O O . CYS A 1 94 ? -0.928 -9.365 -23.794 1.00 38.09 94 CYS A O 1
ATOM 788 N N . ASP A 1 95 ? 1.127 -9.457 -24.757 1.00 44.00 95 ASP A N 1
ATOM 789 C CA . ASP A 1 95 ? 1.211 -8.506 -25.888 1.00 44.00 95 ASP A CA 1
ATOM 790 C C . ASP A 1 95 ? 0.215 -7.340 -26.115 1.00 44.00 95 ASP A C 1
ATOM 792 O O . ASP A 1 95 ? 0.450 -6.537 -27.012 1.00 44.00 95 ASP A O 1
ATOM 796 N N . HIS A 1 96 ? -0.867 -7.154 -25.352 1.00 43.97 96 HIS A N 1
ATOM 797 C CA . HIS A 1 96 ? -1.892 -6.141 -25.670 1.00 43.97 96 HIS A CA 1
ATOM 798 C C . HIS A 1 96 ? -2.383 -5.269 -24.507 1.00 43.97 96 HIS A C 1
ATOM 800 O O . HIS A 1 96 ? -3.269 -4.442 -24.702 1.00 43.97 96 HIS A O 1
ATOM 806 N N . VAL A 1 97 ? -1.818 -5.382 -23.297 1.00 42.19 97 VAL A N 1
ATOM 807 C CA . VAL A 1 97 ? -2.329 -4.619 -22.134 1.00 42.19 97 VAL A CA 1
ATOM 808 C C . VAL A 1 97 ? -1.218 -4.007 -21.272 1.00 42.19 97 VAL A C 1
ATOM 810 O O . VAL A 1 97 ? -1.306 -3.955 -20.047 1.00 42.19 97 VAL A O 1
ATOM 813 N N . THR A 1 98 ? -0.152 -3.497 -21.891 1.00 41.06 98 THR A N 1
ATOM 814 C CA . THR A 1 98 ? 0.808 -2.597 -21.214 1.00 41.06 98 THR A CA 1
ATOM 815 C C . THR A 1 98 ? 0.337 -1.144 -21.161 1.00 41.06 98 THR A C 1
ATOM 817 O O . THR A 1 98 ? 1.076 -0.282 -20.690 1.00 41.06 98 THR A O 1
ATOM 820 N N . ASN A 1 99 ? -0.903 -0.859 -21.560 1.00 40.66 99 ASN A N 1
ATOM 821 C CA . ASN A 1 99 ? -1.493 0.464 -21.441 1.00 40.66 99 ASN A CA 1
ATOM 822 C C . ASN A 1 99 ? -2.870 0.389 -20.776 1.00 40.66 99 ASN A C 1
ATOM 824 O O . ASN A 1 99 ? -3.870 0.347 -21.469 1.00 40.66 99 ASN A O 1
ATOM 828 N N . ASN A 1 100 ? -2.916 0.287 -19.443 1.00 45.16 100 ASN A N 1
ATOM 829 C CA . ASN A 1 100 ? -3.961 0.932 -18.628 1.00 45.16 100 ASN A CA 1
ATOM 830 C C . ASN A 1 100 ? -3.652 0.831 -17.117 1.00 45.16 100 ASN A C 1
ATOM 832 O O . ASN A 1 100 ? -4.478 0.403 -16.314 1.00 45.16 100 ASN A O 1
ATOM 836 N N . PHE A 1 101 ? -2.431 1.170 -16.697 1.00 45.53 101 PHE A N 1
ATOM 837 C CA . PHE A 1 101 ? -2.188 1.502 -15.283 1.00 45.53 101 PHE A CA 1
ATOM 838 C C . PHE A 1 101 ? -1.864 2.980 -15.095 1.00 45.53 101 PHE A C 1
ATOM 840 O O . PHE A 1 101 ? -1.745 3.439 -13.971 1.00 45.53 101 PHE A O 1
ATOM 847 N N . THR A 1 102 ? -1.715 3.738 -16.179 1.00 43.06 102 THR A N 1
ATOM 848 C CA . THR A 1 102 ? -1.482 5.184 -16.133 1.00 43.06 102 THR A CA 1
ATOM 849 C C . THR A 1 102 ? -2.798 5.954 -16.233 1.00 43.06 102 THR A C 1
ATOM 851 O O . THR A 1 102 ? -2.946 6.976 -15.572 1.00 43.06 102 THR A O 1
ATOM 854 N N . GLU A 1 103 ? -3.784 5.446 -16.983 1.00 37.03 103 GLU A N 1
ATOM 855 C CA . GLU A 1 103 ? -5.051 6.160 -17.213 1.00 37.03 103 GLU A CA 1
ATOM 856 C C . GLU A 1 103 ? -5.990 6.101 -15.998 1.00 37.03 103 GLU A C 1
ATOM 858 O O . GLU A 1 103 ? -6.652 7.085 -15.693 1.00 37.03 103 GLU A O 1
ATOM 863 N N . SER A 1 104 ? -5.955 5.026 -15.198 1.00 43.66 104 SER A N 1
ATOM 864 C CA . SER A 1 104 ? -6.758 4.927 -13.960 1.00 43.66 104 SER A CA 1
ATOM 865 C C . SER A 1 104 ? -6.309 5.867 -12.821 1.00 43.66 104 SER A C 1
ATOM 867 O O . SER A 1 104 ? -6.937 5.883 -11.762 1.00 43.66 104 SER A O 1
ATOM 869 N N . PHE A 1 105 ? -5.226 6.636 -12.999 1.00 43.16 105 PHE A N 1
ATOM 870 C CA . PHE A 1 105 ? -4.719 7.582 -11.991 1.00 43.16 105 PHE A CA 1
ATOM 871 C C . PHE A 1 105 ? -4.720 9.052 -12.430 1.00 43.16 105 PHE A C 1
ATOM 873 O O . PHE A 1 105 ? -4.312 9.888 -11.625 1.00 43.16 105 PHE A O 1
ATOM 880 N N . ASN A 1 106 ? -5.182 9.368 -13.647 1.00 30.50 106 ASN A N 1
ATOM 881 C CA . ASN A 1 106 ? -5.235 10.739 -14.180 1.00 30.50 106 ASN A CA 1
ATOM 882 C C . ASN A 1 106 ? -6.661 11.241 -14.501 1.00 30.50 106 ASN A C 1
ATOM 884 O O . ASN A 1 106 ? -6.786 12.260 -15.174 1.00 30.50 106 ASN A O 1
ATOM 888 N N . ALA A 1 107 ? -7.716 10.564 -14.031 1.00 37.25 107 ALA A N 1
ATOM 889 C CA . ALA A 1 107 ? -9.099 11.047 -14.130 1.00 37.25 107 ALA A CA 1
ATOM 890 C C . ALA A 1 107 ? -9.551 11.756 -12.844 1.00 37.25 107 ALA A C 1
ATOM 892 O O . ALA A 1 107 ? -9.269 11.222 -11.741 1.00 37.25 107 ALA A O 1
#

Sequence (107 aa):
MSDRQKGLNLAYEEQFLSVDARYCCRHIYNNFKSSFPGLLLSNNLWIAAKSYNEKKFNEAIERIKHLNIEAWKFLCKIPKNTWARHAFNIEVKCDHVTNNFTESFNA

Mean predicted aligned error: 11.72 Å

Solvent-accessible surface area (backbone atoms only — not comparable to full-atom values): 6600 Å² total; per-residue (Å²): 142,81,93,74,84,86,71,92,74,61,70,63,65,70,71,74,72,74,74,98,59,72,50,50,55,64,59,57,46,55,57,43,42,73,79,46,74,47,71,68,52,52,51,29,51,52,48,20,32,68,19,72,44,65,66,56,23,48,56,23,48,50,52,32,35,75,75,35,57,66,61,32,54,56,54,70,74,49,65,53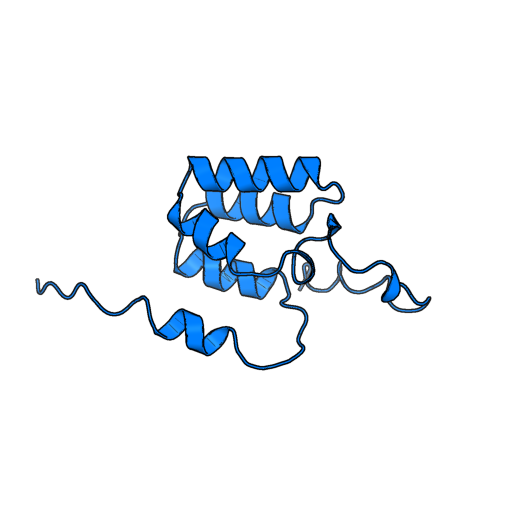,55,46,44,25,57,47,49,45,66,71,83,73,66,63,92,80,67,94,80,69,79,66,63,84,72,74,119

Secondary structure (DSSP, 8-state):
-------TTTHHHHTTSS------HHHHHHHHHHHS--HHHHHHHHHHHH-SSHHHHHHHHHHHHHH-HHHHHHHHTS-GGGT-GGGS-GGG--SS-SSSSSGGG--

Organism: NCBI:txid153742